Protein AF-A0A6V7I467-F1 (afdb_monomer_lite)

Structure (mmCIF, N/CA/C/O backbone):
data_AF-A0A6V7I467-F1
#
_entry.id   AF-A0A6V7I467-F1
#
loop_
_atom_site.group_PDB
_atom_site.id
_atom_site.type_symbol
_atom_site.label_atom_id
_atom_site.label_alt_id
_atom_site.label_comp_id
_atom_site.label_asym_id
_atom_site.label_entity_id
_atom_site.label_seq_id
_atom_site.pdbx_PDB_ins_code
_atom_site.Cartn_x
_atom_site.Cartn_y
_atom_site.Cartn_z
_atom_site.occupancy
_atom_site.B_iso_or_equiv
_atom_site.auth_seq_id
_atom_site.auth_comp_id
_atom_site.auth_asym_id
_atom_site.auth_atom_id
_atom_site.pdbx_PDB_model_num
ATOM 1 N N . VAL A 1 1 ? 15.002 9.789 -8.153 1.00 86.44 1 VAL A N 1
ATOM 2 C CA . VAL A 1 1 ? 13.912 9.055 -8.844 1.00 86.44 1 VAL A CA 1
ATOM 3 C C . VAL A 1 1 ? 14.495 7.752 -9.363 1.00 86.44 1 VAL A C 1
ATOM 5 O O . VAL A 1 1 ? 15.609 7.794 -9.870 1.00 86.44 1 VAL A O 1
ATOM 8 N N . LYS A 1 2 ? 13.824 6.615 -9.147 1.00 94.62 2 LYS A N 1
ATOM 9 C CA . LYS A 1 2 ? 14.296 5.305 -9.629 1.00 94.62 2 LYS A CA 1
ATOM 10 C C . LYS A 1 2 ? 13.838 5.101 -11.079 1.00 94.62 2 LYS A C 1
ATOM 12 O O . LYS A 1 2 ? 12.818 5.659 -11.471 1.00 94.62 2 LYS A O 1
ATOM 17 N N . ILE A 1 3 ? 14.619 4.364 -11.861 1.00 94.75 3 ILE A N 1
ATOM 18 C CA . ILE A 1 3 ? 14.375 4.105 -13.287 1.00 94.75 3 ILE A CA 1
ATOM 19 C C . ILE A 1 3 ? 14.035 2.620 -13.445 1.00 94.75 3 ILE A C 1
ATOM 21 O O . ILE A 1 3 ? 14.574 1.796 -12.708 1.00 94.75 3 ILE A O 1
ATOM 25 N N . GLY A 1 4 ? 13.160 2.294 -14.397 1.00 94.38 4 GLY A N 1
ATOM 26 C CA . GLY A 1 4 ? 12.694 0.930 -14.658 1.00 94.38 4 GLY A CA 1
ATOM 27 C C . GL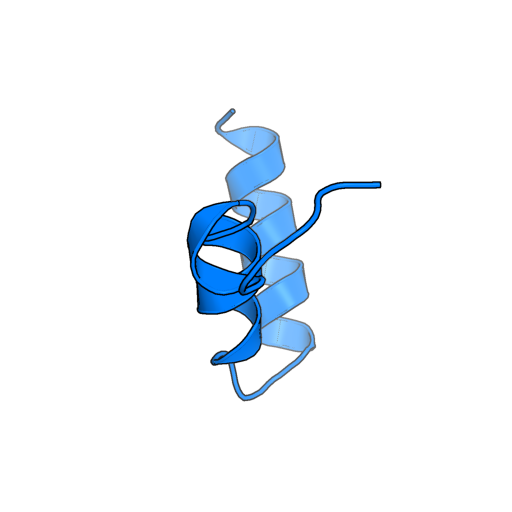Y A 1 4 ? 11.266 0.682 -14.154 1.00 94.38 4 GLY A C 1
ATOM 28 O O . GLY A 1 4 ? 10.606 1.613 -13.686 1.00 94.38 4 GLY A O 1
ATOM 29 N N . PRO A 1 5 ? 10.749 -0.550 -14.287 1.00 96.69 5 PRO A N 1
ATOM 30 C CA . PRO A 1 5 ? 9.409 -0.902 -13.834 1.00 96.69 5 PRO A CA 1
ATOM 31 C C . PRO A 1 5 ? 9.212 -0.635 -12.338 1.00 96.69 5 PRO A C 1
ATOM 33 O O . PRO A 1 5 ? 9.996 -1.072 -11.495 1.00 96.69 5 PRO A O 1
ATOM 36 N N . PHE A 1 6 ? 8.111 0.031 -11.986 1.00 95.62 6 PHE A N 1
ATOM 37 C CA . PHE A 1 6 ? 7.827 0.408 -10.598 1.00 95.62 6 PHE A CA 1
ATOM 38 C C . PHE A 1 6 ? 7.789 -0.795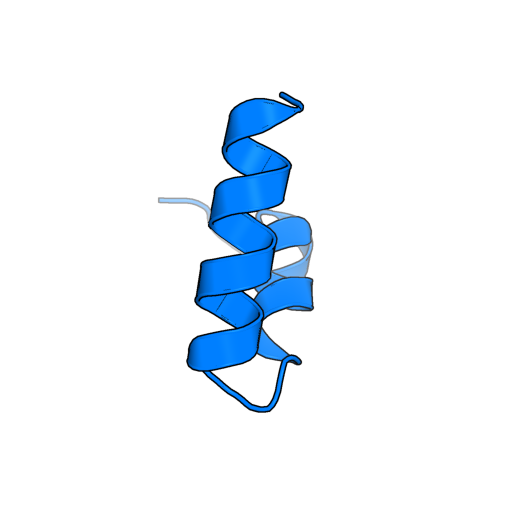 -9.642 1.00 95.62 6 PHE A C 1
ATOM 40 O O . PHE A 1 6 ? 8.250 -0.703 -8.503 1.00 95.62 6 PHE A O 1
ATOM 47 N N . ALA A 1 7 ? 7.289 -1.938 -10.121 1.00 95.88 7 ALA A N 1
ATOM 48 C CA . ALA A 1 7 ? 7.232 -3.187 -9.367 1.00 95.88 7 ALA A CA 1
ATOM 49 C C . ALA A 1 7 ? 8.616 -3.699 -8.925 1.00 95.88 7 ALA A C 1
ATOM 51 O O . ALA A 1 7 ? 8.723 -4.310 -7.864 1.00 95.88 7 ALA A O 1
ATOM 52 N N . GLU A 1 8 ? 9.679 -3.423 -9.686 1.00 95.69 8 GLU A N 1
ATOM 53 C CA . GLU A 1 8 ? 11.035 -3.902 -9.381 1.00 95.69 8 GLU A CA 1
ATOM 54 C C . GLU A 1 8 ? 1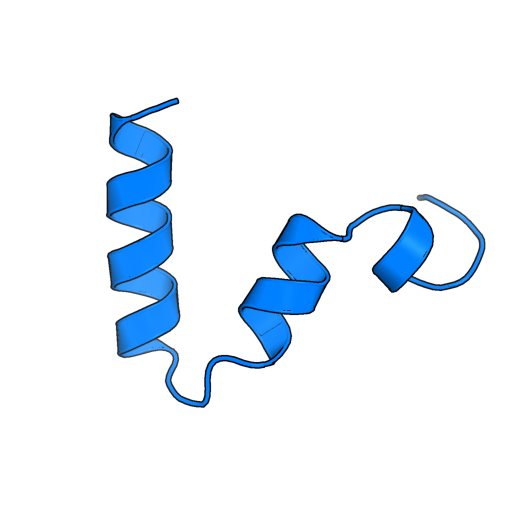1.686 -3.098 -8.258 1.00 95.69 8 GLU A C 1
ATOM 56 O O . GLU A 1 8 ? 12.410 -3.638 -7.425 1.00 95.69 8 GLU A O 1
ATOM 61 N N . HIS A 1 9 ? 11.409 -1.797 -8.204 1.00 96.06 9 HIS A N 1
ATOM 62 C CA . HIS A 1 9 ? 12.115 -0.892 -7.304 1.00 96.06 9 HIS A CA 1
ATOM 63 C C . HIS A 1 9 ? 11.256 -0.358 -6.148 1.00 96.06 9 HIS A C 1
ATOM 65 O O . HIS A 1 9 ? 11.783 0.299 -5.242 1.00 96.06 9 HIS A O 1
ATOM 71 N N . SER A 1 10 ? 9.946 -0.616 -6.187 1.00 95.94 10 SER A N 1
ATOM 72 C CA . SER A 1 10 ? 8.943 -0.187 -5.207 1.00 95.94 10 SER A CA 1
ATOM 73 C C . SER A 1 10 ? 7.883 -1.278 -4.976 1.00 95.94 10 SER A C 1
ATOM 75 O O . SER A 1 10 ? 6.692 -0.987 -4.900 1.00 95.94 10 SER A O 1
ATOM 77 N N . ASN A 1 11 ? 8.312 -2.539 -4.849 1.00 95.38 11 ASN A N 1
ATOM 78 C CA . ASN A 1 11 ? 7.435 -3.719 -4.782 1.00 95.38 11 ASN A C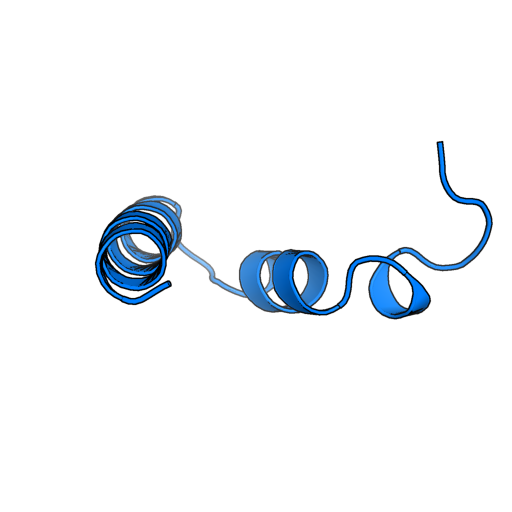A 1
ATOM 79 C C . ASN A 1 11 ? 6.360 -3.642 -3.671 1.00 95.38 11 ASN A C 1
ATOM 81 O O . ASN A 1 11 ? 5.190 -3.911 -3.922 1.00 95.38 11 ASN A O 1
ATOM 85 N N . GLN A 1 12 ? 6.698 -3.185 -2.459 1.00 94.19 12 GLN A N 1
ATOM 86 C CA . GLN A 1 12 ? 5.696 -3.014 -1.391 1.00 94.19 12 GLN A CA 1
ATOM 87 C C . GLN A 1 12 ? 4.588 -2.025 -1.784 1.00 94.19 12 GLN A C 1
ATOM 89 O O . GLN A 1 12 ? 3.406 -2.329 -1.640 1.00 94.19 12 GLN A O 1
ATOM 94 N N . LEU A 1 13 ? 4.955 -0.869 -2.343 1.00 95.00 13 LEU A N 1
ATOM 95 C CA . LEU A 1 13 ? 3.991 0.129 -2.815 1.00 95.00 13 LEU A CA 1
ATOM 96 C C . LEU A 1 13 ? 3.212 -0.366 -4.039 1.00 95.00 13 LEU A C 1
ATOM 98 O O . LEU A 1 13 ? 2.030 -0.066 -4.184 1.00 95.00 13 LEU A O 1
ATOM 102 N N . TRP A 1 14 ? 3.855 -1.160 -4.894 1.00 96.69 14 TRP A N 1
ATOM 103 C CA . TRP A 1 14 ? 3.201 -1.824 -6.015 1.00 96.69 14 TRP A CA 1
ATOM 104 C C . TRP A 1 14 ? 2.109 -2.783 -5.530 1.00 96.69 14 TRP A C 1
ATOM 106 O O . TRP A 1 14 ? 0.980 -2.707 -6.006 1.00 96.69 14 TRP A O 1
ATOM 116 N N . ASN A 1 15 ? 2.383 -3.597 -4.510 1.00 95.31 15 ASN A N 1
ATOM 117 C CA . ASN A 1 15 ? 1.384 -4.495 -3.926 1.00 95.31 15 ASN A CA 1
ATOM 118 C C . ASN A 1 15 ? 0.240 -3.725 -3.249 1.00 95.31 15 ASN A C 1
ATOM 120 O O . ASN A 1 15 ? -0.920 -4.119 -3.363 1.00 95.31 15 ASN A O 1
ATOM 124 N N . VAL A 1 16 ? 0.535 -2.594 -2.597 1.00 95.88 16 VAL A N 1
ATOM 125 C CA . VAL A 1 16 ? -0.491 -1.706 -2.019 1.00 95.88 16 VAL A CA 1
ATOM 126 C C . VAL A 1 16 ? -1.422 -1.141 -3.096 1.00 95.88 16 VAL A C 1
ATOM 128 O O . VAL A 1 16 ? -2.614 -0.986 -2.837 1.00 95.88 16 VAL A O 1
ATOM 131 N N . SER A 1 17 ? -0.926 -0.900 -4.315 1.00 94.81 17 SER A N 1
ATOM 132 C CA . SER A 1 17 ? -1.757 -0.397 -5.419 1.00 94.81 17 SER A CA 1
ATOM 133 C C . SER A 1 17 ? -2.872 -1.362 -5.852 1.00 94.81 17 SER A C 1
ATOM 135 O O . SER A 1 17 ? -3.882 -0.919 -6.393 1.00 94.81 17 SER A O 1
ATOM 137 N N . ALA A 1 18 ? -2.746 -2.663 -5.557 1.00 96.44 18 ALA A N 1
ATOM 138 C CA . ALA A 1 18 ? -3.779 -3.661 -5.844 1.00 96.44 18 ALA A CA 1
ATOM 139 C C . ALA A 1 18 ? -4.937 -3.661 -4.823 1.00 96.44 18 ALA A C 1
ATOM 141 O O . ALA A 1 18 ? -5.933 -4.367 -4.998 1.00 96.44 18 ALA A O 1
ATOM 142 N N . VAL A 1 19 ? -4.838 -2.888 -3.735 1.00 95.69 19 VAL A N 1
ATOM 143 C CA . VAL A 1 19 ? -5.889 -2.799 -2.717 1.00 95.69 19 VAL A CA 1
ATOM 144 C C . VAL A 1 19 ? -7.018 -1.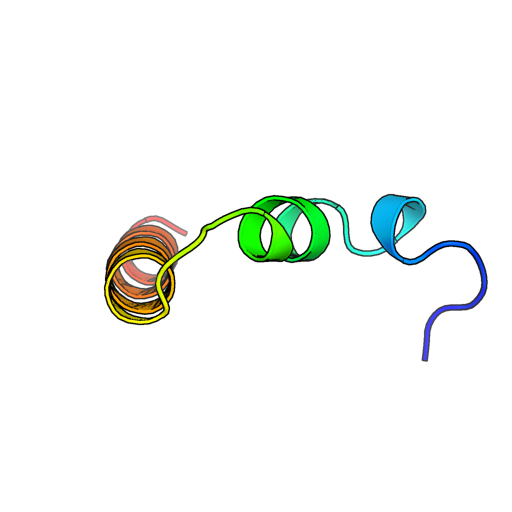896 -3.217 1.00 95.69 19 VAL A C 1
ATOM 146 O O . VAL A 1 19 ? -6.882 -0.681 -3.289 1.00 95.69 19 VAL A O 1
ATOM 149 N N . ALA A 1 20 ? -8.185 -2.487 -3.472 1.00 94.88 20 ALA A N 1
ATOM 150 C CA . ALA A 1 20 ? -9.339 -1.814 -4.080 1.00 94.88 20 ALA A CA 1
ATOM 151 C C . ALA A 1 20 ? -9.981 -0.669 -3.257 1.00 94.88 20 ALA A C 1
ATOM 153 O O . ALA A 1 20 ? -10.950 -0.064 -3.705 1.00 94.88 20 ALA A O 1
ATOM 154 N N . SER A 1 21 ? -9.508 -0.380 -2.039 1.00 97.44 21 SER A N 1
ATOM 155 C CA . SER A 1 21 ? -10.099 0.641 -1.165 1.00 97.44 21 SER A CA 1
ATOM 156 C C . SER A 1 21 ? -9.042 1.424 -0.399 1.00 97.44 21 SER A C 1
ATOM 158 O O . SER A 1 21 ? -8.263 0.852 0.366 1.00 97.44 21 SER A O 1
ATOM 160 N N . TRP A 1 22 ? -9.107 2.751 -0.502 1.00 95.88 22 TRP A N 1
ATOM 161 C CA . TRP A 1 22 ? -8.248 3.669 0.247 1.00 95.88 22 TRP A CA 1
ATOM 162 C C . TRP A 1 22 ? -8.379 3.527 1.765 1.00 95.88 22 TRP A C 1
ATOM 164 O O . TRP A 1 22 ? -7.383 3.638 2.474 1.00 95.88 22 TRP A O 1
ATOM 174 N N . ASN A 1 23 ? -9.566 3.179 2.273 1.00 98.00 23 ASN A N 1
ATOM 175 C CA . ASN A 1 23 ? -9.756 2.908 3.702 1.00 98.00 23 ASN A CA 1
ATOM 176 C C . ASN A 1 23 ? -8.927 1.699 4.158 1.00 98.00 23 ASN A C 1
ATOM 178 O O . ASN A 1 23 ? -8.350 1.708 5.247 1.00 98.00 23 ASN A O 1
ATOM 182 N N . ARG A 1 24 ? -8.826 0.668 3.308 1.00 96.56 24 ARG A N 1
ATOM 183 C CA . ARG A 1 24 ? -8.007 -0.521 3.579 1.00 96.56 24 ARG A CA 1
ATOM 184 C C . ARG A 1 24 ? -6.517 -0.217 3.450 1.00 96.56 24 ARG A C 1
ATOM 186 O O . ARG A 1 24 ? -5.754 -0.688 4.288 1.00 96.56 24 ARG A O 1
ATOM 193 N N . VAL A 1 25 ? -6.121 0.593 2.463 1.00 97.50 25 VAL A N 1
ATOM 194 C CA . VAL A 1 25 ? -4.737 1.079 2.315 1.00 97.50 25 VAL A CA 1
ATOM 195 C C . VAL A 1 25 ? -4.306 1.840 3.567 1.00 97.50 25 VAL A C 1
ATOM 197 O O . VAL A 1 25 ? -3.322 1.465 4.194 1.00 97.50 25 VAL A O 1
ATOM 200 N N . ASN A 1 26 ? -5.078 2.845 3.986 1.00 97.81 26 ASN A N 1
ATOM 201 C CA . ASN A 1 26 ? -4.760 3.665 5.153 1.00 97.81 26 ASN A CA 1
ATOM 202 C C . ASN A 1 26 ? -4.657 2.825 6.436 1.00 97.81 26 ASN A C 1
ATOM 204 O O . ASN A 1 26 ? -3.674 2.909 7.168 1.00 97.81 26 ASN A O 1
ATOM 208 N N . GLY A 1 27 ? -5.640 1.953 6.685 1.00 97.50 27 GLY A N 1
ATOM 209 C CA . GLY A 1 27 ? -5.610 1.062 7.846 1.00 97.50 27 GLY A CA 1
ATOM 210 C C . GLY A 1 27 ? -4.412 0.106 7.836 1.00 97.50 27 GLY A C 1
ATOM 211 O O . GLY A 1 27 ? -3.828 -0.150 8.888 1.00 97.50 27 GLY A O 1
ATOM 212 N N . GLY A 1 28 ? -4.026 -0.400 6.661 1.00 95.69 28 GLY A N 1
ATOM 213 C CA . GLY A 1 28 ? -2.835 -1.231 6.484 1.00 95.69 28 GLY A CA 1
ATOM 214 C C . GLY A 1 28 ? -1.540 -0.468 6.758 1.00 95.69 28 GLY A C 1
ATOM 215 O O . GLY A 1 28 ? -0.714 -0.941 7.534 1.00 95.69 28 GLY A O 1
ATOM 216 N N . LEU A 1 29 ? -1.399 0.737 6.200 1.00 97.00 29 LEU A N 1
ATOM 217 C CA . LEU A 1 29 ? -0.210 1.576 6.376 1.00 97.00 29 LEU A CA 1
ATOM 218 C C . LEU A 1 29 ? -0.030 2.041 7.826 1.00 97.00 29 LEU A C 1
ATOM 220 O O . LEU A 1 29 ? 1.086 2.008 8.328 1.00 97.00 29 LEU A O 1
ATOM 224 N N . ILE A 1 30 ? -1.107 2.386 8.544 1.00 97.69 30 ILE A N 1
ATOM 225 C CA . ILE A 1 30 ? -1.026 2.732 9.977 1.00 97.69 30 ILE A CA 1
ATOM 226 C C . ILE A 1 30 ? -0.530 1.541 10.809 1.00 97.69 30 ILE A C 1
ATOM 228 O O . ILE A 1 30 ? 0.196 1.728 11.783 1.00 97.69 30 ILE A O 1
ATOM 232 N N . ARG A 1 31 ? -0.938 0.314 10.462 1.00 96.50 31 ARG A N 1
ATOM 233 C CA . ARG A 1 31 ? -0.475 -0.898 11.156 1.00 96.50 31 ARG A CA 1
ATOM 234 C C . ARG A 1 31 ? 0.986 -1.197 10.841 1.00 96.50 31 ARG A C 1
ATOM 236 O O . ARG A 1 31 ? 1.727 -1.487 11.768 1.00 96.50 31 ARG A O 1
ATOM 243 N N . MET A 1 32 ? 1.378 -1.091 9.572 1.00 95.50 32 MET A N 1
ATOM 244 C CA . MET A 1 32 ? 2.765 -1.261 9.131 1.00 95.50 32 MET A CA 1
ATOM 245 C C . MET A 1 32 ? 3.686 -0.248 9.819 1.00 95.50 32 MET A C 1
ATOM 247 O O . MET A 1 32 ? 4.659 -0.654 10.433 1.00 95.50 32 MET A O 1
ATOM 251 N N . TYR A 1 33 ? 3.298 1.031 9.856 1.00 96.19 33 TYR A N 1
ATOM 252 C CA . TYR A 1 33 ? 4.047 2.095 10.534 1.00 96.19 33 TYR A CA 1
ATOM 253 C C . TYR A 1 33 ? 4.270 1.852 12.034 1.00 96.19 33 TYR A C 1
ATOM 255 O O . TYR A 1 33 ? 5.248 2.321 12.595 1.00 96.19 33 TYR A O 1
ATOM 263 N N . LYS A 1 34 ? 3.343 1.164 12.710 1.00 96.12 34 LYS A N 1
ATOM 264 C CA . LYS A 1 34 ? 3.491 0.823 14.134 1.00 96.12 34 LYS A CA 1
ATOM 265 C C . LYS A 1 34 ? 4.361 -0.412 14.372 1.00 96.12 34 LYS A C 1
ATOM 267 O O . LYS A 1 34 ? 4.721 -0.663 15.518 1.00 96.12 34 LYS A O 1
ATOM 272 N N . ALA A 1 35 ? 4.550 -1.234 13.345 1.00 94.75 35 ALA A N 1
ATOM 273 C CA . ALA A 1 35 ? 5.213 -2.528 13.439 1.00 94.75 35 ALA A CA 1
ATOM 274 C C . ALA A 1 35 ? 6.659 -2.495 12.922 1.00 94.75 35 ALA A C 1
ATOM 276 O O . ALA A 1 35 ? 7.472 -3.276 13.412 1.00 94.75 35 ALA A O 1
ATOM 277 N N . GLU A 1 36 ? 6.955 -1.634 11.945 1.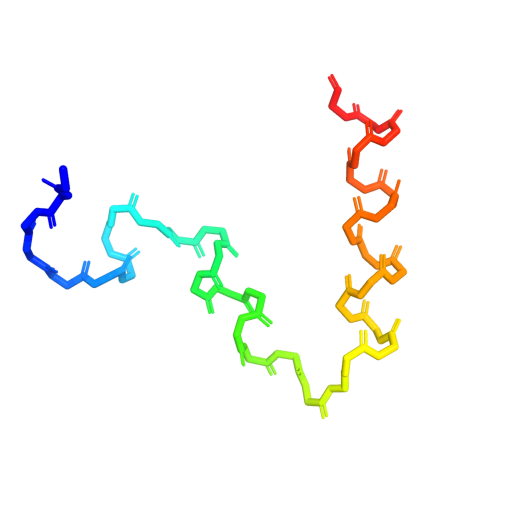00 78.56 36 GLU A N 1
ATOM 278 C CA . GLU A 1 36 ? 8.320 -1.240 11.555 1.00 78.56 36 GLU A CA 1
ATOM 279 C C . GLU A 1 36 ? 8.940 -0.263 12.559 1.00 78.56 36 GLU A C 1
ATOM 281 O O . GLU A 1 36 ? 10.170 -0.370 12.766 1.00 78.56 36 GLU A O 1
#

Foldseek 3Di:
DDDDDCCVVPVVVVVLVPPPDPVVSVVVVVVVVVVD

pLDDT: mean 95.25, std 3.38, range [78.56, 98.0]

Secondary structure (DSSP, 8-state):
---S-HHHH-HHHHHHHT-S-HHHHHHHHHHHHHH-

Organism: NCBI:txid1563983

InterPro domains:
  IPR004327 Phosphotyrosyl phosphatase activator, PTPA [PF03095] (1-36)
  IPR004327 Phosphotyrosyl phosphatase activator, PTPA [PTHR10012] (1-36)
  IPR037218 PTPA superfamily [SSF140984] (1-36)
  IPR043170 Phosphotyrosyl phosphatase activator, C-terminal lid domain [G3DSA:1.20.120.1150] (1-36)

Sequence (36 aa):
VKIGPFAEHSNQLWNVSAVASWNRVNGGLIRMYKAE

Radius of gyration: 11.36 Å; chains: 1; bounding box: 24×14×29 Å